Protein AF-A0A094DTD8-F1 (afdb_monomer)

Nearest PDB structures (foldseek):
  4ol8-assembly1_A  TM=6.158E-01  e=4.939E-03  Saccharomyces cerevisiae
  4mh8-assembly1_A  TM=8.480E-01  e=2.536E-01  Moloney murine leukemia virus isolate Shinnick
  7o24-assembly1_A  TM=5.732E-01  e=5.604E-02  White-tufted-ear marmoset simian foamy virus
  8wut-assembly1_E  TM=7.117E-01  e=3.522E-01  Moloney murine leukemia virus
  7o0h-assembly1_A  TM=5.396E-01  e=4.890E-01  White-tufted-ear marmoset simian foamy virus

Secondary structure (DSSP, 8-state):
-TTTTTTTBTTTEEEETTEEEE--SSHHHHHHH---S-SEEEETTEEEETTEEEE-HHHHHHHHTPPPP-SHHHHHHHHHHHTT-

Foldseek 3Di:
DCPPCVVVDPPQWHDDPPDIDGHDPDPVVSPVVDDPPDQWDADPQWIQGPVGIHHNCVLCVCVVVPDDDPDPVVVVVNVVSVVVD

Mean predicted aligned error: 9.06 Å

Solvent-accessible surface area (backbone atoms only — not comparable to full-atom values): 5466 Å² total; per-residue (Å²): 126,69,76,81,48,49,87,38,48,84,73,43,28,48,79,56,94,94,45,74,48,75,58,60,98,44,75,69,62,41,51,76,76,49,90,75,96,64,66,61,47,82,53,99,64,26,34,42,40,87,89,48,80,39,73,31,64,82,73,50,44,62,66,75,69,55,70,85,65,89,44,75,67,50,47,51,52,48,53,56,52,65,72,74,108

Structure (mmCIF, N/CA/C/O backbone):
data_AF-A0A094DTD8-F1
#
_entry.id   AF-A0A094DTD8-F1
#
loop_
_atom_site.group_PDB
_atom_site.id
_atom_site.type_symbol
_atom_site.label_atom_id
_atom_site.label_alt_id
_atom_site.label_comp_id
_atom_site.label_asym_id
_atom_site.label_entity_id
_atom_site.label_seq_id
_atom_site.pdbx_PDB_ins_code
_atom_site.Cartn_x
_atom_site.Cartn_y
_atom_site.Cartn_z
_atom_site.occupancy
_atom_site.B_iso_or_equiv
_atom_site.auth_seq_id
_atom_site.auth_comp_id
_atom_site.auth_asym_id
_atom_site.auth_atom_id
_atom_site.pdbx_PDB_model_num
ATOM 1 N N . MET A 1 1 ? -5.247 7.324 -2.603 1.00 47.34 1 MET A N 1
ATOM 2 C CA . MET A 1 1 ? -4.153 7.072 -3.567 1.00 47.34 1 MET A CA 1
ATOM 3 C C . MET A 1 1 ? -2.829 7.698 -3.124 1.00 47.34 1 MET A C 1
ATOM 5 O O . MET A 1 1 ? -1.804 7.072 -3.345 1.00 47.34 1 MET A O 1
ATOM 9 N N . ASN A 1 2 ? -2.838 8.859 -2.448 1.00 51.84 2 ASN A N 1
ATOM 10 C CA . ASN A 1 2 ? -1.619 9.650 -2.225 1.00 51.84 2 ASN A CA 1
ATOM 11 C C . ASN A 1 2 ? -0.652 9.199 -1.121 1.00 51.84 2 ASN A C 1
ATOM 13 O O . ASN A 1 2 ? 0.525 9.447 -1.309 1.00 51.84 2 ASN A O 1
ATOM 17 N N . ASP A 1 3 ? -1.054 8.516 -0.042 1.00 60.59 3 ASP A N 1
ATOM 18 C CA . ASP A 1 3 ? -0.093 8.250 1.057 1.00 60.59 3 ASP A CA 1
ATOM 19 C C . ASP A 1 3 ? 0.780 7.001 0.848 1.00 60.59 3 ASP A C 1
ATOM 21 O O . ASP A 1 3 ? 1.912 6.930 1.314 1.00 60.59 3 ASP A O 1
ATOM 25 N N . VAL A 1 4 ? 0.264 5.990 0.145 1.00 67.00 4 VAL A N 1
ATOM 26 C CA . VAL A 1 4 ? 0.908 4.662 0.066 1.00 67.00 4 VAL A CA 1
ATOM 27 C C . VAL A 1 4 ? 2.069 4.661 -0.914 1.00 67.00 4 VAL A C 1
ATOM 29 O O . VAL A 1 4 ? 3.129 4.106 -0.630 1.00 67.00 4 VAL A O 1
ATOM 32 N N . LEU A 1 5 ? 1.850 5.288 -2.068 1.00 69.88 5 LEU A N 1
ATOM 33 C CA . LEU A 1 5 ? 2.894 5.484 -3.060 1.00 69.88 5 LEU A CA 1
ATOM 34 C C . LEU A 1 5 ? 3.748 6.706 -2.730 1.00 69.88 5 LEU A C 1
ATOM 36 O O . LEU A 1 5 ? 4.798 6.841 -3.330 1.00 69.88 5 LEU A O 1
ATOM 40 N N . MET A 1 6 ? 3.367 7.551 -1.760 1.00 73.94 6 MET A N 1
ATOM 41 C CA . MET A 1 6 ? 4.075 8.804 -1.453 1.00 73.94 6 MET A CA 1
ATOM 42 C C . MET A 1 6 ? 5.566 8.610 -1.202 1.00 73.94 6 MET A C 1
ATOM 44 O O . MET A 1 6 ? 6.374 9.404 -1.661 1.00 73.94 6 MET A O 1
ATOM 48 N N . GLN A 1 7 ? 5.921 7.546 -0.480 1.00 77.81 7 GLN A N 1
ATOM 49 C CA . GLN A 1 7 ? 7.311 7.209 -0.161 1.00 77.81 7 GLN A CA 1
ATOM 50 C C . GLN A 1 7 ? 8.106 6.679 -1.366 1.00 77.81 7 GLN A C 1
ATOM 52 O O . GLN A 1 7 ? 9.320 6.555 -1.283 1.00 77.81 7 GLN A O 1
ATOM 57 N N . TYR A 1 8 ? 7.413 6.332 -2.449 1.00 79.81 8 TYR A N 1
ATOM 58 C CA . TYR A 1 8 ? 7.966 5.754 -3.671 1.00 79.81 8 TYR A CA 1
ATOM 59 C C . TYR A 1 8 ? 7.820 6.686 -4.883 1.00 79.81 8 TYR A C 1
ATOM 61 O O . TYR A 1 8 ? 8.390 6.406 -5.942 1.00 79.81 8 TYR A O 1
ATOM 69 N N . LEU A 1 9 ? 7.039 7.765 -4.742 1.00 80.38 9 LEU A N 1
ATOM 70 C CA . LEU A 1 9 ? 6.893 8.808 -5.748 1.00 80.38 9 LEU A CA 1
ATOM 71 C C . LEU A 1 9 ? 8.250 9.479 -5.961 1.00 80.38 9 LEU A C 1
ATOM 73 O O . LEU A 1 9 ? 8.941 9.799 -4.999 1.00 80.38 9 LEU A O 1
ATOM 77 N N . ASP A 1 10 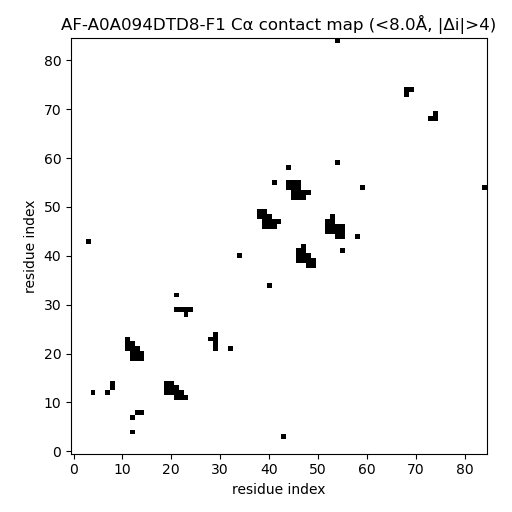? 8.617 9.657 -7.227 1.00 79.50 10 ASP A N 1
ATOM 78 C CA . ASP A 1 10 ? 9.896 10.218 -7.683 1.00 79.50 10 ASP A CA 1
ATOM 79 C C . ASP A 1 10 ? 11.149 9.374 -7.352 1.00 79.50 10 ASP A C 1
ATOM 81 O O . ASP A 1 10 ? 12.255 9.756 -7.735 1.00 79.50 10 ASP A O 1
ATOM 85 N N . ASP A 1 11 ? 10.998 8.196 -6.730 1.00 84.88 11 ASP A N 1
ATOM 86 C CA . ASP A 1 11 ? 12.074 7.200 -6.579 1.00 84.88 11 ASP A CA 1
ATOM 87 C C . ASP A 1 11 ? 12.021 6.171 -7.719 1.00 84.88 11 ASP A C 1
ATOM 89 O O . ASP A 1 11 ? 12.860 6.183 -8.620 1.00 84.88 11 ASP A O 1
ATOM 93 N N . PHE A 1 12 ? 10.979 5.333 -7.740 1.00 82.88 12 PHE A N 1
ATOM 94 C CA . PHE A 1 12 ? 10.778 4.308 -8.776 1.00 82.88 12 PHE A CA 1
ATOM 95 C C . PHE A 1 12 ? 9.366 4.302 -9.373 1.00 82.88 12 PHE A C 1
ATOM 97 O O . PHE A 1 12 ? 9.047 3.451 -10.208 1.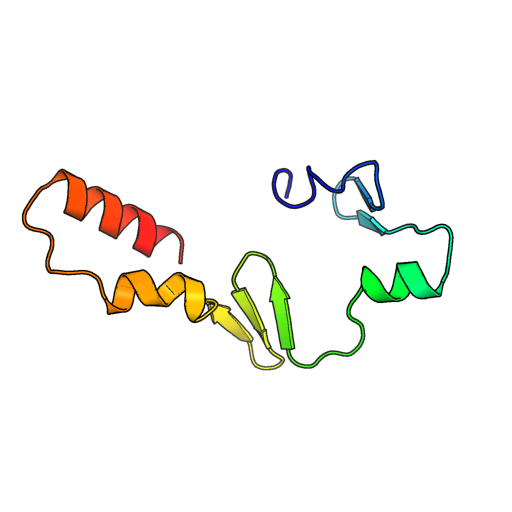00 82.88 12 PHE A O 1
ATOM 104 N N . CYS A 1 13 ? 8.490 5.224 -8.962 1.00 86.62 13 CYS A N 1
ATOM 105 C CA . CYS A 1 13 ? 7.175 5.363 -9.572 1.00 86.62 13 CYS A CA 1
ATOM 106 C C . CYS A 1 13 ? 6.695 6.817 -9.652 1.00 86.62 13 CYS A C 1
ATOM 108 O O . CYS A 1 13 ? 7.076 7.674 -8.861 1.00 86.62 13 CYS A O 1
ATOM 110 N N . THR A 1 14 ? 5.812 7.090 -10.608 1.00 84.56 14 THR A N 1
ATOM 111 C CA . THR A 1 14 ? 5.093 8.357 -10.758 1.00 84.56 14 THR A CA 1
ATOM 112 C C . THR A 1 14 ? 3.615 8.039 -10.942 1.00 84.56 14 THR A C 1
ATOM 114 O O . THR A 1 14 ? 3.257 7.233 -11.799 1.00 84.56 14 THR A O 1
ATOM 117 N N . ALA A 1 15 ? 2.738 8.669 -10.161 1.00 84.25 15 ALA A N 1
ATOM 118 C CA . ALA A 1 15 ? 1.290 8.543 -10.319 1.00 84.25 15 ALA A CA 1
ATOM 119 C C . ALA A 1 15 ? 0.708 9.828 -10.931 1.00 84.25 15 ALA A C 1
ATOM 121 O O . ALA A 1 15 ? 0.929 10.920 -10.411 1.00 84.25 15 ALA A O 1
ATOM 122 N N . TYR A 1 16 ? -0.050 9.703 -12.021 1.00 79.31 16 TYR A N 1
ATOM 123 C CA . TYR A 1 16 ? -0.780 10.801 -12.653 1.00 79.31 16 TYR A CA 1
ATOM 124 C C . TYR A 1 16 ? -2.215 10.374 -12.970 1.00 79.31 16 TYR A C 1
ATOM 126 O O . TYR A 1 16 ? -2.452 9.587 -13.892 1.00 79.31 16 TYR A O 1
ATOM 134 N N . LEU A 1 17 ? -3.173 10.929 -12.219 1.00 82.69 17 LEU A N 1
ATOM 135 C CA . LEU A 1 17 ? -4.589 10.543 -12.261 1.00 82.69 17 LEU A CA 1
ATOM 136 C C . LEU A 1 17 ? -4.739 9.022 -12.075 1.00 82.69 17 LEU A C 1
ATOM 138 O O . LEU A 1 17 ? -4.393 8.507 -11.015 1.00 82.69 17 LEU A O 1
ATOM 142 N N . ASP A 1 18 ? -5.202 8.319 -13.106 1.00 81.88 18 ASP A N 1
ATOM 143 C CA . ASP A 1 18 ? -5.420 6.870 -13.100 1.00 81.88 18 ASP A CA 1
ATOM 144 C C . ASP A 1 18 ? -4.193 6.066 -13.558 1.00 81.88 18 ASP A C 1
ATOM 146 O O . ASP A 1 18 ? -4.212 4.836 -13.562 1.00 81.88 18 ASP A O 1
ATOM 150 N N . ASN A 1 19 ? -3.117 6.744 -13.963 1.00 79.56 19 ASN A N 1
ATOM 151 C CA . ASN A 1 19 ? -1.918 6.098 -14.480 1.00 79.56 19 ASN A CA 1
ATOM 152 C C . ASN A 1 19 ? -0.849 6.020 -13.394 1.00 79.56 19 ASN A C 1
ATOM 154 O O . ASN A 1 19 ? -0.500 7.028 -12.780 1.00 79.56 19 ASN A O 1
ATOM 158 N N . ILE A 1 20 ? -0.286 4.830 -13.207 1.00 86.50 20 ILE A N 1
ATOM 159 C CA .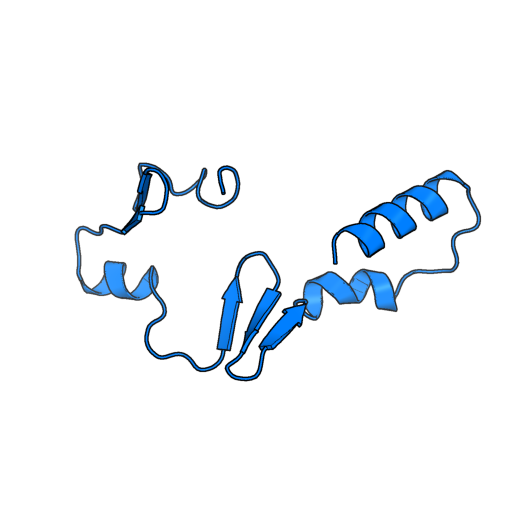 ILE A 1 20 ? 0.910 4.614 -12.395 1.00 86.50 20 ILE A CA 1
ATOM 160 C C . ILE A 1 20 ? 2.020 4.180 -13.350 1.00 86.50 20 ILE A C 1
ATOM 162 O O . ILE A 1 20 ? 1.937 3.120 -13.967 1.00 86.50 20 ILE A O 1
ATOM 166 N N . LEU A 1 21 ? 3.046 5.015 -13.487 1.00 85.56 21 LEU A N 1
ATOM 167 C CA . LEU A 1 21 ? 4.284 4.682 -14.175 1.00 85.56 21 LEU A CA 1
ATOM 168 C C . LEU A 1 21 ? 5.259 4.113 -13.147 1.00 85.56 21 LEU A C 1
ATOM 170 O O . LEU A 1 21 ? 5.565 4.782 -12.168 1.00 85.56 21 LEU A O 1
ATOM 174 N N . ILE A 1 22 ? 5.759 2.903 -13.374 1.00 89.19 22 ILE A N 1
ATOM 175 C CA . ILE A 1 22 ? 6.842 2.303 -12.587 1.00 89.19 22 ILE A CA 1
ATOM 176 C C . ILE A 1 22 ? 8.074 2.286 -13.488 1.00 89.19 22 ILE A C 1
ATOM 178 O O . ILE A 1 22 ? 7.983 1.854 -14.637 1.00 89.19 22 ILE A O 1
ATOM 182 N N . TYR A 1 23 ? 9.211 2.773 -13.002 1.00 88.44 23 TYR A N 1
ATOM 183 C CA . TYR A 1 23 ? 10.456 2.840 -13.764 1.00 88.44 23 TYR A CA 1
ATOM 184 C C . TYR A 1 23 ? 11.632 2.328 -12.936 1.00 88.44 23 TYR A C 1
ATOM 186 O O . TYR A 1 23 ? 11.642 2.379 -11.708 1.00 88.44 23 TYR A O 1
ATOM 194 N N . SER A 1 24 ? 12.628 1.765 -13.614 1.00 90.56 24 SER A N 1
ATOM 195 C CA . SER A 1 24 ? 13.830 1.217 -12.982 1.00 90.56 24 SER A CA 1
ATOM 196 C C . SER A 1 24 ? 14.988 1.257 -13.973 1.00 90.56 24 SER A C 1
ATOM 198 O O . SER A 1 24 ? 14.774 1.096 -15.171 1.00 90.56 24 SER A O 1
ATOM 200 N N . GLU A 1 25 ? 16.206 1.470 -13.479 1.00 87.62 25 GLU A N 1
ATOM 201 C CA . GLU A 1 25 ? 17.412 1.504 -14.321 1.00 87.62 25 GLU A CA 1
ATOM 202 C C . GLU A 1 25 ? 17.794 0.116 -14.854 1.00 87.62 25 GLU A C 1
ATOM 204 O O . GLU A 1 25 ? 18.290 -0.003 -15.972 1.00 87.62 25 GLU A O 1
ATOM 209 N N . ASP A 1 26 ? 17.539 -0.928 -14.060 1.00 90.69 26 ASP A N 1
ATOM 210 C CA . ASP A 1 26 ? 17.871 -2.314 -14.381 1.00 90.69 26 ASP A CA 1
ATOM 211 C C . ASP A 1 26 ? 16.604 -3.190 -14.466 1.00 90.69 26 ASP A C 1
ATOM 213 O O . ASP A 1 26 ? 15.733 -3.092 -13.591 1.00 90.69 26 ASP A O 1
ATOM 217 N N . PRO A 1 27 ? 16.493 -4.084 -15.469 1.00 86.06 27 PRO A N 1
ATOM 218 C CA . PRO A 1 27 ? 15.359 -4.998 -15.602 1.00 86.06 27 PRO A CA 1
ATOM 219 C C . PRO A 1 27 ? 15.152 -5.930 -14.401 1.00 86.06 27 PRO A C 1
ATOM 221 O O . PRO A 1 27 ? 14.014 -6.246 -14.065 1.00 86.06 27 PRO A O 1
ATOM 224 N N . THR A 1 28 ? 16.224 -6.361 -13.735 1.00 87.31 28 THR A N 1
ATOM 225 C CA . THR A 1 28 ? 16.155 -7.231 -12.550 1.00 87.31 28 THR A CA 1
ATOM 226 C C . THR A 1 28 ? 15.503 -6.486 -11.394 1.00 87.31 28 THR A C 1
ATOM 228 O O . THR A 1 28 ? 14.577 -6.999 -10.772 1.00 87.31 28 THR A O 1
ATOM 231 N N . LYS A 1 29 ? 15.915 -5.231 -11.174 1.00 85.25 29 LYS A N 1
ATOM 232 C CA . LYS A 1 29 ? 15.317 -4.349 -10.164 1.00 85.25 29 LYS A CA 1
ATOM 233 C C . LYS A 1 29 ? 13.850 -4.042 -10.487 1.00 85.25 29 LYS A C 1
ATOM 235 O O . LYS A 1 29 ? 13.014 -3.996 -9.593 1.00 85.25 29 LYS A O 1
ATOM 240 N N . HIS A 1 30 ? 13.511 -3.902 -11.769 1.00 86.81 30 HIS A N 1
ATOM 241 C CA . HIS A 1 30 ? 12.130 -3.676 -12.198 1.00 86.81 30 HIS A CA 1
ATOM 242 C C . HIS A 1 30 ? 11.184 -4.823 -11.818 1.00 86.81 30 HIS A C 1
ATOM 244 O O . HIS A 1 30 ? 10.047 -4.582 -11.409 1.00 86.81 30 HIS A O 1
ATOM 250 N N . ILE A 1 31 ? 11.662 -6.067 -11.918 1.00 85.06 31 ILE A N 1
ATOM 251 C CA . ILE A 1 31 ? 10.899 -7.260 -11.530 1.00 85.06 31 ILE A CA 1
ATOM 252 C C . ILE A 1 31 ? 10.659 -7.289 -10.014 1.00 85.06 31 ILE A C 1
ATOM 254 O O . ILE A 1 31 ? 9.600 -7.724 -9.581 1.00 85.06 31 ILE A O 1
ATOM 258 N N . GLU A 1 32 ? 11.584 -6.781 -9.197 1.00 85.38 32 GLU A N 1
ATOM 259 C CA . GLU A 1 32 ? 11.388 -6.704 -7.740 1.00 85.38 32 GLU A CA 1
ATOM 260 C C . GLU A 1 32 ? 10.293 -5.704 -7.334 1.00 85.38 32 GLU A C 1
ATOM 262 O O . GLU A 1 32 ? 9.667 -5.863 -6.286 1.00 85.38 32 GLU A O 1
ATOM 267 N N . HIS A 1 33 ? 10.031 -4.688 -8.160 1.00 82.94 33 HIS A N 1
ATOM 268 C CA . HIS A 1 33 ? 8.987 -3.694 -7.903 1.00 82.94 33 HIS A CA 1
ATOM 269 C C . HIS A 1 33 ? 7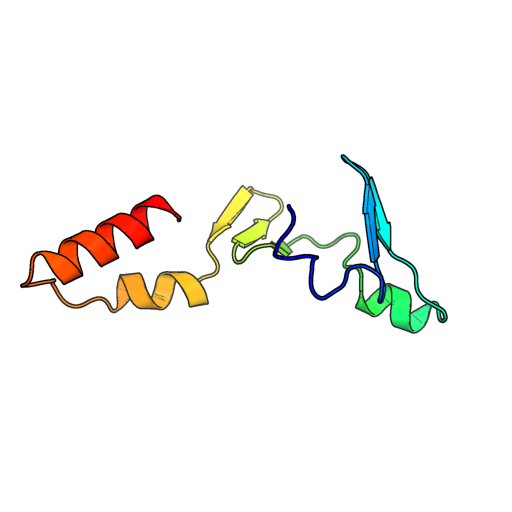.580 -4.159 -8.305 1.00 82.94 33 HIS A C 1
ATOM 271 O O . HIS A 1 33 ? 6.599 -3.555 -7.865 1.00 82.94 33 HIS A O 1
ATOM 277 N N . CYS A 1 34 ? 7.464 -5.199 -9.137 1.00 83.69 34 CYS A N 1
ATOM 278 C CA . CYS A 1 34 ? 6.204 -5.589 -9.763 1.00 83.69 34 CYS A CA 1
ATOM 279 C C . CYS A 1 34 ? 5.929 -7.093 -9.640 1.00 83.69 34 CYS A C 1
ATOM 281 O O . CYS A 1 34 ? 6.709 -7.926 -10.0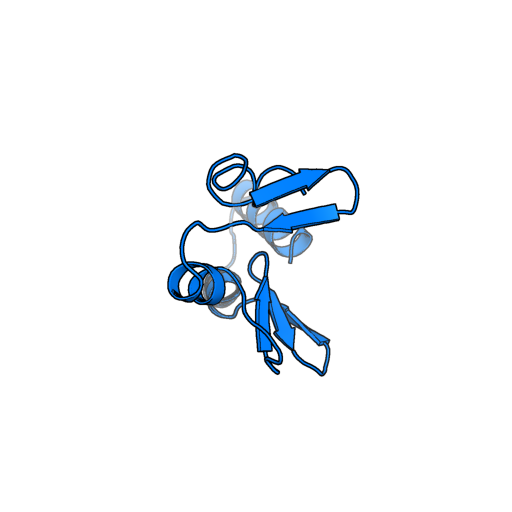91 1.00 83.69 34 CYS A O 1
ATOM 283 N N . GLU A 1 35 ? 4.746 -7.451 -9.148 1.00 82.06 35 GLU A N 1
ATOM 284 C CA . GLU A 1 35 ? 4.253 -8.829 -9.195 1.00 82.06 35 GLU A CA 1
ATOM 285 C C . GLU A 1 35 ? 3.349 -9.015 -10.423 1.00 82.06 35 GLU A C 1
ATOM 287 O O . GLU A 1 35 ? 2.297 -8.385 -10.536 1.00 82.06 35 GLU A O 1
ATOM 292 N N . PHE A 1 36 ? 3.741 -9.894 -11.350 1.00 83.25 36 PHE A N 1
ATOM 293 C CA . PHE A 1 36 ? 2.962 -10.202 -12.555 1.00 83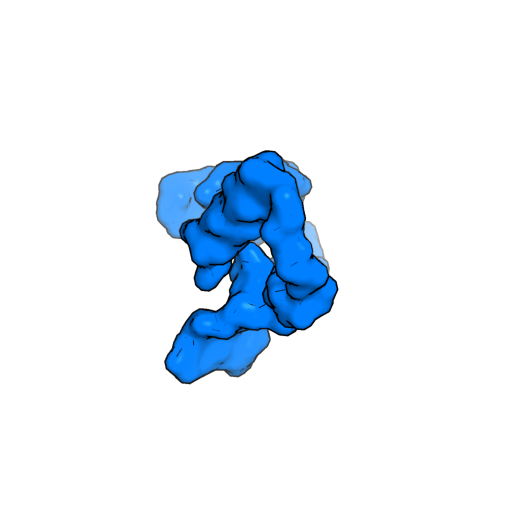.25 36 PHE A CA 1
ATOM 294 C C . PHE A 1 36 ? 2.426 -11.634 -12.525 1.00 83.25 36 PHE A C 1
ATOM 296 O O . PHE A 1 36 ? 3.123 -12.559 -12.115 1.00 83.25 36 PHE A O 1
ATOM 303 N N . ASN A 1 37 ? 1.200 -11.827 -13.025 1.00 81.50 37 ASN A N 1
ATOM 304 C CA . ASN A 1 37 ? 0.551 -13.140 -13.148 1.00 81.50 37 ASN A CA 1
ATOM 305 C C . ASN A 1 37 ? 0.481 -13.941 -11.826 1.00 81.50 37 ASN A C 1
ATOM 307 O O . ASN A 1 37 ? 0.597 -15.167 -11.815 1.00 81.50 37 ASN A O 1
ATOM 311 N N . VAL A 1 38 ? 0.298 -13.246 -10.703 1.00 85.81 38 VAL A N 1
ATOM 312 C CA . VAL A 1 38 ? 0.140 -13.860 -9.380 1.00 85.81 38 VAL A CA 1
ATOM 313 C C . VAL A 1 38 ? -1.332 -14.125 -9.068 1.00 85.81 38 VAL A C 1
ATOM 315 O O . VAL A 1 38 ? -2.213 -13.339 -9.411 1.00 85.81 38 VAL A O 1
ATOM 318 N N . THR A 1 39 ? -1.612 -15.251 -8.412 1.00 86.00 39 THR A N 1
ATOM 319 C CA . THR A 1 39 ? -2.974 -15.628 -7.990 1.00 86.00 39 THR A CA 1
ATOM 320 C C . THR A 1 39 ? -3.375 -15.002 -6.658 1.00 86.00 39 THR A C 1
ATOM 322 O O . THR A 1 39 ? -4.568 -14.941 -6.343 1.00 86.00 39 THR A O 1
ATOM 325 N N . CYS A 1 40 ? -2.389 -14.537 -5.888 1.00 85.69 40 CYS A N 1
ATOM 326 C CA . CYS A 1 40 ? -2.576 -13.730 -4.699 1.00 85.69 40 CYS A CA 1
ATOM 327 C C . CYS A 1 40 ? -1.497 -12.645 -4.594 1.00 85.69 40 CYS A C 1
ATOM 329 O O . CYS A 1 40 ? -0.337 -12.893 -4.909 1.00 85.69 40 CYS A O 1
ATOM 331 N N . THR A 1 41 ? -1.876 -11.447 -4.149 1.00 86.69 41 THR A N 1
ATOM 332 C CA . THR A 1 41 ? -0.937 -10.343 -3.886 1.00 86.69 41 THR A CA 1
ATOM 333 C C . THR A 1 41 ? -1.412 -9.496 -2.716 1.00 86.69 41 THR A C 1
ATOM 335 O O . THR A 1 41 ? -2.610 -9.408 -2.439 1.00 86.69 41 THR A O 1
ATOM 338 N N . LYS A 1 42 ? -0.480 -8.869 -1.999 1.00 85.12 42 LYS A N 1
ATOM 339 C CA . LYS A 1 42 ? -0.803 -7.993 -0.874 1.00 85.12 42 LYS A CA 1
ATOM 340 C C . LYS A 1 42 ? -0.874 -6.541 -1.338 1.00 85.12 42 LYS A C 1
ATOM 342 O O . LYS A 1 42 ? 0.130 -5.957 -1.725 1.00 85.12 42 LYS A O 1
ATOM 347 N N . TYR A 1 43 ? -2.037 -5.919 -1.183 1.00 80.81 43 TYR A N 1
ATOM 348 C CA . TYR A 1 43 ? -2.270 -4.526 -1.551 1.00 80.81 43 TYR A CA 1
ATOM 349 C C . TYR A 1 43 ? -3.030 -3.785 -0.448 1.00 80.81 43 TYR A C 1
ATOM 351 O O . TYR A 1 43 ? -4.076 -4.233 0.007 1.00 80.81 43 TYR A O 1
ATOM 359 N N . LEU A 1 44 ? -2.491 -2.657 0.030 1.00 76.38 44 LEU A N 1
ATOM 360 C CA . LEU A 1 44 ? -3.085 -1.821 1.094 1.00 76.38 44 LEU A CA 1
ATOM 361 C C . LEU A 1 44 ? -3.387 -2.541 2.429 1.00 76.38 44 LEU A C 1
ATOM 363 O O . LEU A 1 44 ? -4.116 -2.037 3.282 1.00 76.38 44 LEU A O 1
ATOM 367 N N . GLY A 1 45 ? -2.762 -3.695 2.676 1.00 75.69 45 GLY A N 1
ATOM 368 C CA . GLY A 1 45 ? -3.071 -4.535 3.839 1.00 75.69 45 GLY A CA 1
ATOM 369 C C . GLY A 1 45 ? -4.285 -5.442 3.650 1.00 75.69 45 GLY A C 1
ATOM 370 O O . GLY A 1 45 ? -4.769 -6.002 4.629 1.00 75.69 45 GLY A O 1
ATOM 371 N N . TYR A 1 46 ? -4.729 -5.592 2.410 1.00 80.94 46 TYR A N 1
ATOM 372 C CA . TYR A 1 46 ? -5.579 -6.669 1.942 1.00 80.94 46 TYR A CA 1
ATOM 373 C C . TYR A 1 46 ? -4.735 -7.666 1.150 1.00 80.94 46 TYR A C 1
ATOM 375 O O . TYR A 1 46 ? -3.676 -7.327 0.619 1.00 80.94 46 TYR A O 1
ATOM 383 N N . ILE A 1 47 ? -5.209 -8.895 1.078 1.00 87.62 47 ILE A N 1
ATOM 384 C CA . ILE A 1 47 ? -4.745 -9.941 0.188 1.00 87.62 47 ILE A CA 1
ATOM 385 C C . ILE A 1 47 ? -5.775 -10.017 -0.937 1.00 87.62 47 ILE A C 1
ATOM 387 O O . ILE A 1 47 ? -6.924 -10.401 -0.729 1.00 87.62 47 ILE A O 1
ATOM 391 N N . LEU A 1 48 ? -5.369 -9.598 -2.128 1.00 88.88 48 LEU A N 1
ATOM 392 C CA . LEU A 1 48 ? -6.151 -9.761 -3.343 1.00 88.88 48 LEU A CA 1
ATOM 393 C C . LEU A 1 48 ? -5.948 -11.193 -3.820 1.00 88.88 48 LEU A C 1
ATOM 395 O O . LEU A 1 48 ? -4.809 -11.612 -4.004 1.00 88.88 48 LEU A O 1
ATOM 399 N N . THR A 1 49 ? -7.027 -11.939 -4.009 1.00 90.06 49 THR A N 1
ATOM 400 C CA . THR A 1 49 ? -7.014 -13.295 -4.560 1.00 90.06 49 THR A CA 1
ATOM 401 C C . THR A 1 49 ? -7.857 -13.342 -5.830 1.00 90.06 49 THR A C 1
ATOM 403 O O . THR A 1 49 ? -8.660 -12.452 -6.104 1.00 90.06 49 THR A O 1
ATOM 406 N N . THR A 1 50 ? -7.711 -14.405 -6.622 1.00 86.81 50 THR A N 1
ATOM 407 C CA . THR A 1 50 ? -8.566 -14.620 -7.811 1.00 86.81 50 THR A CA 1
ATOM 408 C C . THR A 1 50 ? -10.063 -14.697 -7.487 1.00 86.81 50 THR A C 1
ATOM 410 O O . THR A 1 50 ? -10.893 -14.451 -8.359 1.00 86.81 50 THR A O 1
ATOM 413 N N . THR A 1 51 ? -10.416 -15.026 -6.244 1.00 87.38 51 THR A N 1
ATOM 414 C CA . THR A 1 51 ? -11.796 -15.187 -5.778 1.00 87.38 51 THR A CA 1
ATOM 415 C C . THR A 1 51 ? -12.362 -13.946 -5.092 1.00 87.38 51 THR A C 1
ATOM 417 O O . THR A 1 51 ? -13.576 -13.869 -4.912 1.00 87.38 51 THR A O 1
ATOM 420 N N . GLY A 1 52 ? -11.528 -12.978 -4.702 1.00 86.75 52 GLY A N 1
ATOM 421 C CA . GLY A 1 52 ? -11.990 -11.772 -4.020 1.00 86.75 52 GLY A CA 1
ATOM 422 C C . GLY A 1 52 ? -10.895 -11.010 -3.278 1.00 86.75 52 GLY A C 1
ATOM 423 O O . GLY A 1 52 ? -9.709 -11.120 -3.573 1.00 86.75 52 GLY A O 1
ATOM 424 N N . VAL A 1 53 ? -11.317 -10.203 -2.307 1.00 87.69 53 VAL A N 1
ATOM 425 C CA . VAL A 1 53 ? -10.436 -9.398 -1.455 1.00 87.69 53 VAL A CA 1
ATOM 426 C C . VAL A 1 53 ? -10.571 -9.894 -0.024 1.00 87.69 53 VAL A C 1
ATOM 428 O O . VAL A 1 53 ? -11.670 -9.906 0.526 1.00 87.69 53 VAL A O 1
ATOM 431 N N . GLU A 1 54 ? -9.460 -10.288 0.583 1.00 86.31 54 GLU A N 1
ATOM 432 C CA . GLU A 1 54 ? -9.392 -10.721 1.978 1.00 86.31 54 GLU A CA 1
ATOM 433 C C . GLU A 1 54 ? -8.577 -9.712 2.790 1.00 86.31 54 GLU A C 1
ATOM 435 O O . GLU A 1 54 ? -7.613 -9.139 2.294 1.00 86.31 54 GLU A O 1
ATOM 440 N N . ALA A 1 55 ? -8.935 -9.455 4.046 1.00 81.69 55 ALA A N 1
ATOM 441 C CA . ALA A 1 55 ? -8.088 -8.641 4.918 1.00 81.69 55 ALA A CA 1
ATOM 442 C C . ALA A 1 55 ? -6.832 -9.433 5.314 1.00 81.69 55 ALA A C 1
ATOM 444 O O . ALA A 1 55 ? -6.919 -10.630 5.592 1.00 81.69 55 ALA A O 1
ATOM 445 N N . ASP A 1 56 ? -5.665 -8.781 5.370 1.00 82.69 56 ASP A N 1
ATOM 446 C CA . ASP A 1 56 ? -4.437 -9.452 5.806 1.00 82.69 56 ASP A CA 1
ATOM 447 C C . ASP A 1 56 ? -4.633 -10.011 7.231 1.00 82.69 56 ASP A C 1
ATOM 449 O O . ASP A 1 56 ? -4.896 -9.223 8.152 1.00 82.69 56 ASP A O 1
ATOM 453 N N . 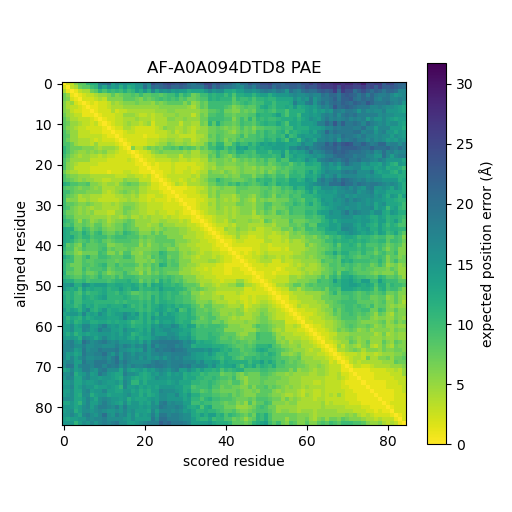PRO A 1 57 ? -4.479 -11.335 7.445 1.00 79.62 57 PRO A N 1
ATOM 454 C CA . PRO A 1 57 ? -4.648 -11.965 8.748 1.00 79.62 57 PRO A CA 1
ATOM 455 C C . PRO A 1 57 ? -3.836 -11.251 9.832 1.00 79.62 57 PRO A C 1
ATOM 457 O O . PRO A 1 57 ? -4.350 -11.018 10.919 1.00 79.62 57 PRO A O 1
ATOM 460 N N . LYS A 1 58 ? -2.623 -10.769 9.523 1.00 78.94 58 LYS A N 1
ATOM 461 C CA . LYS A 1 58 ? -1.778 -10.046 10.489 1.00 78.94 58 LYS A CA 1
ATOM 462 C C . LYS A 1 58 ? -2.381 -8.725 10.962 1.00 78.94 58 LYS A C 1
ATOM 464 O O . LYS A 1 58 ? -2.080 -8.285 12.068 1.00 78.94 58 LYS A O 1
ATOM 469 N N . LYS A 1 59 ? -3.198 -8.071 10.134 1.00 75.12 59 LYS A N 1
ATOM 470 C CA . LYS 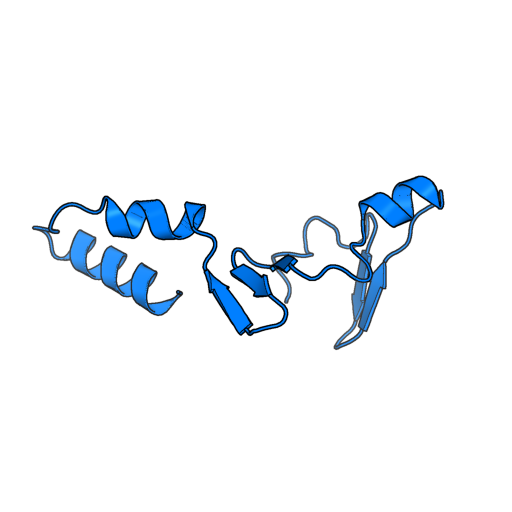A 1 59 ? -3.868 -6.816 10.494 1.00 75.12 59 LYS A CA 1
ATOM 471 C C . LYS A 1 59 ? -5.165 -7.042 11.265 1.00 75.12 59 LYS A C 1
ATOM 473 O O . LYS A 1 59 ? -5.537 -6.173 12.045 1.00 75.12 59 LYS A O 1
ATOM 478 N N . ILE A 1 60 ? -5.822 -8.188 11.083 1.00 77.50 60 ILE A N 1
ATOM 479 C CA . ILE A 1 60 ? -7.037 -8.562 11.828 1.00 77.50 60 ILE A CA 1
ATOM 480 C C . ILE A 1 60 ? -6.743 -9.374 13.099 1.00 77.50 60 ILE A C 1
ATOM 482 O O . ILE A 1 60 ? -7.621 -9.511 13.945 1.00 77.50 60 ILE A O 1
ATOM 486 N N . GLU A 1 61 ? -5.521 -9.881 13.280 1.00 80.56 61 GLU A N 1
ATOM 487 C CA . GLU A 1 61 ? -5.063 -10.523 14.524 1.00 80.56 61 GLU A CA 1
ATOM 488 C C . GLU A 1 61 ? -5.381 -9.680 15.780 1.00 80.56 61 GLU A C 1
ATOM 490 O O . GLU A 1 61 ? -6.007 -10.212 16.700 1.00 80.56 61 GLU A O 1
ATOM 495 N N . PRO A 1 62 ? -5.095 -8.359 15.821 1.00 78.38 62 PRO A N 1
ATOM 496 C CA . PRO A 1 62 ? -5.439 -7.518 16.966 1.00 78.38 62 PRO A CA 1
ATOM 497 C C . PRO A 1 62 ? -6.936 -7.477 17.286 1.00 78.38 62 PRO A C 1
ATOM 499 O O . PRO A 1 62 ? -7.290 -7.353 18.455 1.00 78.38 62 PRO A O 1
ATOM 502 N N . LEU A 1 63 ? -7.817 -7.595 16.281 1.00 75.94 63 LEU A N 1
ATOM 503 C CA . LEU A 1 63 ? -9.266 -7.695 16.502 1.00 75.94 63 LEU A CA 1
ATOM 504 C C . LEU A 1 63 ? -9.635 -9.015 17.172 1.00 75.94 63 LEU A C 1
ATOM 506 O O . LEU A 1 63 ? -10.508 -9.037 18.036 1.00 75.94 63 LEU A O 1
ATOM 510 N N . ARG A 1 64 ? -8.974 -10.110 16.785 1.00 76.31 64 ARG A N 1
ATOM 511 C CA . ARG A 1 64 ? -9.211 -11.436 17.369 1.00 76.31 64 ARG A CA 1
ATOM 512 C C . ARG A 1 64 ? -8.729 -11.515 18.813 1.00 76.31 64 ARG A C 1
ATOM 514 O O . ARG A 1 64 ? -9.380 -12.156 19.629 1.00 76.31 64 ARG A O 1
ATOM 521 N N . SER A 1 65 ? -7.620 -10.850 19.134 1.00 81.69 65 SER A N 1
ATOM 522 C CA . SER A 1 65 ? -7.067 -10.798 20.490 1.00 81.69 65 SER A CA 1
ATOM 523 C C . SER A 1 65 ? -7.629 -9.660 21.351 1.00 81.69 65 SER A C 1
ATOM 525 O O . SER A 1 65 ? -7.152 -9.458 22.469 1.00 81.69 65 SE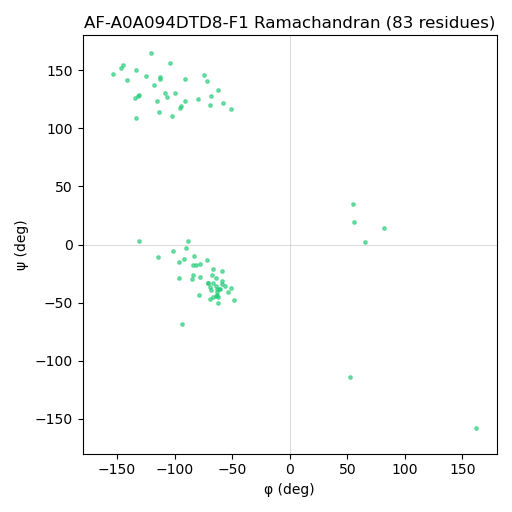R A O 1
ATOM 527 N N . TRP A 1 66 ? -8.585 -8.870 20.846 1.00 80.19 66 TRP A N 1
ATOM 528 C CA . TRP A 1 66 ? -9.064 -7.681 21.548 1.00 80.19 66 TRP A CA 1
ATOM 529 C C . TRP A 1 66 ? -9.861 -8.070 22.798 1.00 80.19 66 TRP A C 1
ATOM 531 O O . TRP A 1 66 ? -10.886 -8.748 22.721 1.00 80.19 66 TRP A O 1
ATOM 541 N N . THR A 1 67 ? -9.411 -7.625 23.970 1.00 81.19 67 THR A N 1
ATOM 542 C CA . THR A 1 67 ? -10.135 -7.850 25.226 1.00 81.19 67 THR A CA 1
ATOM 543 C C . THR A 1 67 ? -11.357 -6.942 25.308 1.00 81.19 67 THR A C 1
ATOM 545 O O . THR A 1 67 ? -11.331 -5.810 24.827 1.00 81.19 67 THR A O 1
ATOM 548 N N . GLN A 1 68 ? -12.444 -7.421 25.919 1.00 83.88 68 GLN A N 1
ATOM 549 C CA . GLN A 1 68 ? -13.702 -6.673 25.984 1.00 83.88 68 GLN A CA 1
ATOM 550 C C . GLN A 1 68 ? -13.470 -5.235 26.498 1.00 83.88 68 GLN A C 1
ATOM 552 O O . GLN A 1 68 ? -13.024 -5.059 27.637 1.00 83.88 68 GLN A O 1
ATOM 557 N N . PRO A 1 69 ? -13.750 -4.197 25.684 1.00 84.12 69 PRO A N 1
ATOM 558 C CA . PRO A 1 69 ? -13.481 -2.823 26.074 1.00 84.12 69 PRO A CA 1
ATOM 559 C C . PRO A 1 69 ? -14.418 -2.396 27.208 1.00 84.12 69 PRO A C 1
ATOM 561 O O . PRO A 1 69 ? -15.636 -2.515 27.104 1.00 84.12 69 PRO A O 1
ATOM 564 N N . THR A 1 70 ? -13.845 -1.868 28.289 1.00 86.88 70 THR A N 1
ATOM 565 C CA . THR A 1 70 ? -14.580 -1.401 29.480 1.00 86.88 70 THR A CA 1
ATOM 566 C C . THR A 1 70 ? -14.757 0.118 29.532 1.00 86.88 70 THR A C 1
ATOM 568 O O . THR A 1 70 ? -15.461 0.628 30.401 1.00 86.88 70 THR A O 1
ATOM 571 N N . THR A 1 71 ? -14.156 0.852 28.591 1.00 89.94 71 THR A N 1
ATOM 572 C CA . THR A 1 71 ? -14.114 2.320 28.582 1.00 89.94 71 THR A CA 1
ATOM 573 C C . THR A 1 71 ? -14.675 2.864 27.272 1.00 89.94 71 THR A C 1
ATOM 575 O O . THR A 1 71 ? -14.439 2.315 26.200 1.00 89.94 71 THR A O 1
ATOM 578 N N . VAL A 1 72 ? -15.360 4.009 27.324 1.00 87.75 72 VAL A N 1
ATOM 579 C CA . VAL A 1 72 ? -15.928 4.666 26.131 1.00 87.75 72 VAL A CA 1
ATOM 580 C C . VAL A 1 72 ? -14.864 4.949 25.060 1.00 87.75 72 VAL A C 1
ATOM 582 O O . VAL A 1 72 ? -15.134 4.810 23.870 1.00 87.75 72 VAL A O 1
ATOM 585 N N . THR A 1 73 ? -13.639 5.300 25.459 1.00 88.00 73 THR A N 1
ATOM 586 C CA . THR A 1 73 ? -12.521 5.526 24.531 1.00 88.00 73 THR A CA 1
ATOM 587 C C . THR A 1 73 ? -12.129 4.255 23.779 1.00 88.00 73 THR A C 1
ATOM 589 O O . THR A 1 73 ? -11.975 4.305 22.564 1.00 88.00 73 THR A O 1
ATOM 592 N N . SER A 1 74 ? -12.027 3.107 24.460 1.00 84.12 74 SER A N 1
ATOM 593 C CA . SER A 1 74 ? -11.656 1.846 23.806 1.00 84.12 74 SER A CA 1
ATOM 594 C C . SER A 1 74 ? -12.771 1.314 22.909 1.00 84.12 74 SER A C 1
ATOM 596 O O . SER A 1 74 ? -12.476 0.793 21.837 1.00 84.12 74 SER A O 1
ATOM 598 N N . VAL A 1 75 ? -14.041 1.535 23.272 1.00 87.00 75 VAL A N 1
ATOM 599 C CA . VAL A 1 75 ? -15.189 1.253 22.391 1.00 87.00 75 VAL A CA 1
ATOM 600 C C . VAL A 1 75 ? -15.132 2.105 21.119 1.00 87.00 75 VAL A C 1
ATOM 602 O O . VAL A 1 75 ? -15.307 1.579 20.023 1.00 87.00 75 VAL A O 1
ATOM 605 N N . LYS A 1 76 ? -14.843 3.410 21.230 1.00 88.88 76 LYS A N 1
ATOM 606 C CA . LYS A 1 76 ? -14.702 4.297 20.061 1.00 88.88 76 LYS A CA 1
ATOM 607 C C . LYS A 1 76 ? -13.534 3.891 19.160 1.00 88.88 76 LYS A C 1
ATOM 609 O O . LYS A 1 76 ? -13.703 3.864 17.945 1.00 88.88 76 LYS A O 1
ATOM 614 N N . SER A 1 77 ? -12.378 3.550 19.732 1.00 85.94 77 SER A N 1
ATOM 615 C CA . SER A 1 77 ? -11.225 3.058 18.965 1.00 85.94 77 SER A CA 1
ATOM 616 C C . SER A 1 77 ? -11.528 1.740 18.251 1.00 85.94 77 SER A C 1
ATOM 618 O O . SER A 1 77 ? -11.169 1.590 17.087 1.00 85.94 77 SER A O 1
ATOM 620 N N . TYR A 1 78 ? -12.233 0.821 18.915 1.00 84.56 78 TYR A N 1
ATOM 621 C CA . TYR A 1 78 ? -12.663 -0.446 18.325 1.00 84.56 78 TYR A CA 1
ATOM 622 C C . TYR A 1 78 ? -13.616 -0.229 17.143 1.00 84.56 78 TYR A C 1
ATOM 624 O O . TYR A 1 78 ? -13.366 -0.731 16.052 1.00 84.56 78 TYR A O 1
ATOM 632 N N . LEU A 1 79 ? -14.659 0.589 17.323 1.00 85.38 79 LEU A N 1
ATOM 633 C CA . LEU A 1 79 ? -15.600 0.919 16.248 1.00 85.38 79 LEU A CA 1
ATOM 634 C C . LEU A 1 79 ? -14.914 1.615 15.067 1.00 85.38 79 LEU A C 1
ATOM 636 O O . LEU A 1 79 ? -15.240 1.324 13.922 1.00 85.38 79 LEU A O 1
ATOM 640 N N . GLY A 1 80 ? -13.948 2.499 15.331 1.00 85.62 80 GLY A N 1
ATOM 641 C CA . GLY A 1 80 ? -13.149 3.127 14.278 1.00 85.62 80 GLY A CA 1
ATOM 642 C C . GLY A 1 80 ? -12.317 2.116 13.487 1.00 85.62 80 GLY A C 1
ATOM 643 O O . GLY A 1 80 ? -12.226 2.219 12.269 1.00 85.62 80 GLY A O 1
ATOM 644 N N . PHE A 1 81 ? -11.759 1.109 14.163 1.00 82.50 81 PHE A N 1
ATOM 645 C CA . PHE A 1 81 ? -10.999 0.043 13.516 1.00 82.50 81 PHE A CA 1
ATOM 646 C C . PHE A 1 81 ? -11.899 -0.876 12.675 1.00 82.50 81 PHE A C 1
ATOM 648 O O . PHE A 1 81 ? -11.584 -1.137 11.518 1.00 82.50 81 PHE A O 1
ATOM 655 N N . CYS A 1 82 ? -13.040 -1.312 13.220 1.00 81.12 82 CYS A N 1
ATOM 656 C CA . CYS A 1 82 ? -14.036 -2.114 12.499 1.00 81.12 82 CYS A CA 1
ATOM 657 C C . CYS A 1 82 ? -14.734 -1.357 11.362 1.00 81.12 82 CYS A C 1
ATOM 659 O O . CYS A 1 82 ? -15.325 -1.977 10.496 1.00 81.12 82 CYS A O 1
ATOM 661 N N . GLY A 1 83 ? -14.735 -0.023 11.380 1.00 78.69 83 GLY A N 1
ATOM 662 C CA . GLY A 1 83 ? -15.278 0.775 10.280 1.00 78.69 83 GLY A CA 1
ATOM 663 C C . GLY A 1 83 ? -14.337 0.879 9.076 1.00 78.69 83 GLY A C 1
ATOM 664 O O . GLY A 1 83 ? -14.776 1.281 8.003 1.00 78.69 83 GLY A O 1
ATOM 665 N N . PHE A 1 84 ? -13.050 0.564 9.253 1.00 73.81 84 PHE A N 1
ATOM 666 C CA . PHE A 1 84 ? -12.029 0.665 8.207 1.00 73.81 84 PHE A CA 1
ATOM 667 C C . PHE A 1 84 ? -11.775 -0.663 7.472 1.00 73.81 84 PHE A C 1
ATOM 669 O O . PHE A 1 84 ? -11.380 -0.627 6.306 1.00 73.81 84 PHE A O 1
ATOM 676 N N . TYR A 1 85 ? -11.978 -1.800 8.147 1.00 66.25 85 TYR A N 1
ATOM 677 C CA . TYR A 1 85 ? -11.789 -3.165 7.632 1.00 66.25 85 TYR A CA 1
ATOM 678 C C . TYR A 1 85 ? -13.112 -3.922 7.610 1.00 66.25 85 TYR A C 1
ATOM 680 O O . TYR A 1 85 ? -13.316 -4.698 6.652 1.00 66.25 85 TYR A O 1
#

Radius of gyration: 17.71 Å; Cα contacts (8 Å, |Δi|>4): 56; chains: 1; bounding box: 34×26×45 Å

Sequence (85 aa):
MNDVLMQYLDDFCTAYLDNILIYSEDPTKHIEHCEFNVTCTKYLGYILTTTGVEADPKKIEPLRSWTQPTTVTSVKSYLGFCGFY

pLDDT: mean 81.9, std 7.44, range [47.34, 90.69]